Protein AF-A0A1M4PJQ4-F1 (afdb_monomer)

Secondary structure (DSSP, 8-state):
-EES-GGG-S-HHHHHHHHHHHSPTT----EE-PBPPPGGGHHHHHHHHHHH-TT---PBPHHHHHHT-

Radius of gyration: 13.05 Å; Cα contacts (8 Å, |Δi|>4): 64; chains: 1; bounding box: 26×23×34 Å

Mean predicted aligned error: 2.33 Å

Nearest PDB structures (foldseek):
  1vl5-assembly4_D  TM=9.283E-01  e=4.777E-03  Halalkalibacterium halodurans C-125
  1xxl-assembly2_B  TM=9.125E-01  e=9.619E-03  Bacillus subtilis
  7cem-assembly1_B  TM=3.242E-01  e=7.428E+00  Escherichia coli K-12

pLDDT: mean 96.29, std 2.0, range [84.38, 98.38]

Solvent-accessible surface area (backbone atoms only — not comparable to full-atom values): 4290 Å² total; per-residue (Å²): 118,53,65,76,52,71,36,49,46,90,55,54,67,62,52,52,50,51,56,58,71,72,46,56,94,93,57,82,88,48,80,46,66,68,67,37,63,60,81,95,44,34,74,59,50,45,53,53,47,29,73,77,37,80,65,54,63,47,59,52,37,72,67,59,58,61,72,72,112

Structure (mmCIF, N/CA/C/O backbone):
data_AF-A0A1M4PJQ4-F1
#
_entry.id   AF-A0A1M4PJQ4-F1
#
loop_
_atom_site.group_PDB
_atom_site.id
_atom_site.type_symbol
_atom_site.label_atom_id
_atom_site.label_alt_id
_atom_site.label_comp_id
_atom_site.label_asym_id
_atom_site.label_entity_id
_atom_site.label_seq_id
_atom_site.pdbx_PDB_ins_code
_atom_site.Cartn_x
_atom_site.Cartn_y
_atom_site.Cartn_z
_atom_site.occupancy
_atom_site.B_iso_or_equiv
_atom_site.auth_seq_id
_atom_site.auth_comp_id
_atom_site.auth_asym_id
_atom_site.auth_atom_id
_atom_site.pdbx_PDB_model_num
ATOM 1 N N . MET A 1 1 ? -2.672 -6.714 10.525 1.00 89.88 1 MET A N 1
ATOM 2 C CA . MET A 1 1 ? -1.348 -6.422 9.938 1.00 89.88 1 MET A CA 1
ATOM 3 C C . MET A 1 1 ? -1.255 -7.158 8.618 1.00 89.88 1 MET A C 1
ATOM 5 O O . MET A 1 1 ? -1.729 -8.285 8.556 1.00 89.88 1 MET A O 1
ATOM 9 N N . THR A 1 2 ? -0.662 -6.535 7.606 1.00 95.00 2 THR A N 1
ATOM 10 C CA . THR A 1 2 ? -0.278 -7.179 6.342 1.00 95.00 2 THR A CA 1
ATOM 11 C C . THR A 1 2 ? 1.199 -6.898 6.061 1.00 95.00 2 THR A C 1
ATOM 13 O O . THR A 1 2 ? 1.713 -5.855 6.478 1.00 95.00 2 THR A O 1
ATOM 16 N N . ARG A 1 3 ? 1.893 -7.850 5.433 1.00 97.44 3 ARG A N 1
ATOM 17 C CA . ARG A 1 3 ? 3.332 -7.787 5.159 1.00 97.44 3 ARG A CA 1
ATOM 18 C C . ARG A 1 3 ? 3.637 -8.448 3.815 1.00 97.44 3 ARG A C 1
ATOM 20 O O . ARG A 1 3 ? 3.297 -9.616 3.673 1.00 97.44 3 ARG A O 1
ATOM 27 N N . LEU A 1 4 ? 4.326 -7.731 2.921 1.00 96.62 4 LEU A N 1
ATOM 28 C CA . LEU A 1 4 ? 4.735 -8.185 1.582 1.00 96.62 4 LEU A CA 1
ATOM 29 C C . LEU A 1 4 ? 3.566 -8.807 0.804 1.00 96.62 4 LEU A C 1
ATOM 31 O O . LEU A 1 4 ? 3.628 -9.963 0.404 1.00 96.62 4 LEU A O 1
ATOM 35 N N . ALA A 1 5 ? 2.457 -8.075 0.703 1.00 96.38 5 ALA A N 1
ATOM 36 C CA . ALA A 1 5 ? 1.230 -8.611 0.106 1.00 96.38 5 ALA A CA 1
ATOM 37 C C . ALA A 1 5 ? 0.366 -7.558 -0.593 1.00 96.38 5 ALA A C 1
ATOM 39 O O . ALA A 1 5 ? -0.470 -7.902 -1.424 1.00 96.38 5 ALA A O 1
ATOM 40 N N . PHE A 1 6 ? 0.527 -6.280 -0.250 1.00 95.94 6 PHE A N 1
ATOM 41 C CA . PHE A 1 6 ? -0.246 -5.184 -0.822 1.00 95.94 6 PHE A CA 1
ATOM 42 C C . PHE A 1 6 ? 0.042 -5.016 -2.315 1.00 95.94 6 PHE A C 1
ATOM 44 O O . PHE A 1 6 ? -0.878 -4.701 -3.067 1.00 95.94 6 PHE A O 1
ATOM 51 N N . HIS A 1 7 ? 1.272 -5.305 -2.749 1.00 96.94 7 HIS A N 1
ATOM 52 C CA . HIS A 1 7 ? 1.658 -5.261 -4.160 1.00 96.94 7 HIS A CA 1
ATOM 53 C C . HIS A 1 7 ? 0.955 -6.301 -5.049 1.00 96.94 7 HIS A C 1
ATOM 55 O O . HIS A 1 7 ? 0.999 -6.180 -6.269 1.00 96.94 7 HIS A O 1
ATOM 61 N N . HIS A 1 8 ? 0.239 -7.274 -4.471 1.00 97.81 8 HIS A N 1
ATOM 62 C CA . HIS A 1 8 ? -0.605 -8.229 -5.203 1.00 97.81 8 HIS A CA 1
ATOM 63 C C . HIS A 1 8 ? -2.082 -7.808 -5.293 1.00 97.81 8 HIS A C 1
ATOM 65 O O . HIS A 1 8 ? -2.913 -8.508 -5.879 1.00 97.81 8 HIS A O 1
ATOM 71 N N . PHE A 1 9 ? -2.480 -6.701 -4.662 1.00 96.75 9 PHE A N 1
ATOM 72 C CA . PHE A 1 9 ? -3.891 -6.333 -4.587 1.00 96.75 9 PHE A CA 1
ATOM 73 C C . PHE A 1 9 ? -4.348 -5.603 -5.849 1.00 96.75 9 PHE A C 1
ATOM 75 O O . PHE A 1 9 ? -3.936 -4.487 -6.136 1.00 96.75 9 PHE A O 1
ATOM 82 N N . ILE A 1 10 ? -5.305 -6.201 -6.560 1.00 96.31 10 ILE A N 1
ATOM 83 C CA . ILE A 1 10 ? -5.872 -5.630 -7.794 1.00 96.31 10 ILE A CA 1
ATOM 84 C C . ILE A 1 10 ? -6.752 -4.398 -7.507 1.00 96.31 10 ILE A C 1
ATOM 86 O O . ILE A 1 10 ? -6.832 -3.478 -8.313 1.00 96.31 10 ILE A O 1
ATOM 90 N N . ARG A 1 11 ? -7.451 -4.377 -6.362 1.00 95.81 11 ARG A N 1
ATOM 91 C CA . ARG A 1 11 ? -8.337 -3.271 -5.944 1.00 95.81 11 ARG A CA 1
ATOM 92 C C . ARG A 1 11 ? -7.913 -2.744 -4.582 1.00 95.81 11 ARG A C 1
ATOM 94 O O . ARG A 1 11 ? -8.520 -3.095 -3.563 1.00 95.81 11 ARG A O 1
ATOM 101 N N . ILE A 1 12 ? -6.843 -1.957 -4.575 1.00 94.56 12 ILE A N 1
ATOM 102 C CA . ILE A 1 12 ? -6.185 -1.452 -3.367 1.00 94.56 12 ILE A CA 1
ATOM 103 C C . ILE A 1 12 ? -7.144 -0.615 -2.516 1.00 94.56 12 ILE A C 1
ATOM 105 O O . ILE A 1 12 ? -7.278 -0.889 -1.327 1.00 94.56 12 ILE A O 1
ATOM 109 N N . GLU A 1 13 ? -7.888 0.315 -3.112 1.00 95.19 13 GLU A N 1
ATOM 110 C CA . GLU A 1 13 ? -8.792 1.230 -2.402 1.00 95.19 13 GLU A CA 1
ATOM 111 C C . GLU A 1 13 ? -9.901 0.459 -1.681 1.00 95.19 13 GLU A C 1
ATOM 113 O O . GLU A 1 13 ? -10.178 0.677 -0.501 1.00 95.19 13 GLU A O 1
ATOM 118 N N . ARG A 1 14 ? -10.500 -0.524 -2.368 1.00 97.00 14 ARG A N 1
ATOM 119 C CA . ARG A 1 14 ? -11.522 -1.394 -1.772 1.00 97.00 14 ARG A CA 1
ATOM 120 C C . ARG A 1 14 ? -10.942 -2.253 -0.649 1.00 97.00 14 ARG A C 1
ATOM 122 O O . ARG A 1 14 ? -11.584 -2.418 0.383 1.00 97.00 14 ARG A O 1
ATOM 129 N N . SER A 1 15 ? -9.751 -2.813 -0.853 1.00 95.94 15 SER A N 1
ATOM 130 C CA . SER A 1 15 ? -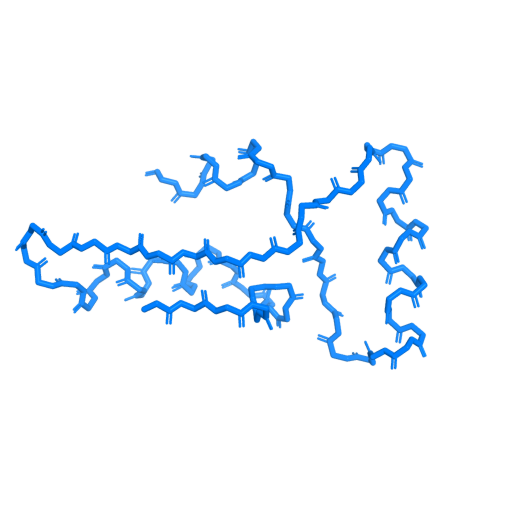9.098 -3.675 0.139 1.00 95.94 15 SER A CA 1
ATOM 131 C C . SER A 1 15 ? -8.721 -2.883 1.391 1.00 95.94 15 SER A C 1
ATOM 133 O O . SER A 1 15 ? -8.980 -3.333 2.504 1.00 95.94 15 SER A O 1
ATOM 135 N N . PHE A 1 16 ? -8.187 -1.674 1.213 1.00 96.38 16 PHE A N 1
ATOM 136 C CA . PHE A 1 16 ? -7.866 -0.750 2.295 1.00 96.38 16 PHE A CA 1
ATOM 137 C C . PHE A 1 16 ? -9.122 -0.321 3.068 1.00 96.38 16 PHE A C 1
ATOM 139 O O . PHE A 1 16 ? -9.137 -0.382 4.298 1.00 96.38 16 PHE A O 1
ATOM 146 N N . SER A 1 17 ? -10.212 0.010 2.365 1.00 96.62 17 SER A N 1
ATOM 147 C CA . SER A 1 17 ? -11.501 0.342 2.986 1.00 96.62 17 SER A CA 1
ATOM 148 C C . SER A 1 17 ? -12.046 -0.805 3.848 1.00 96.62 17 SER A C 1
ATOM 150 O O . SER A 1 17 ? -12.438 -0.585 4.994 1.00 96.62 17 SER A O 1
ATOM 152 N N . GLU A 1 18 ? -11.991 -2.049 3.358 1.00 97.62 18 GLU A N 1
ATOM 153 C CA . GLU A 1 18 ? -12.420 -3.218 4.135 1.00 97.62 18 GLU A CA 1
ATOM 154 C C . GLU A 1 18 ? -11.536 -3.467 5.361 1.00 97.62 18 GLU A C 1
ATOM 156 O O . GLU A 1 18 ? -12.055 -3.812 6.424 1.00 97.62 18 GLU A O 1
ATOM 161 N N . MET A 1 19 ? -10.220 -3.244 5.252 1.00 96.50 19 MET A N 1
ATOM 162 C CA . MET A 1 19 ? -9.321 -3.295 6.408 1.00 96.50 19 MET A CA 1
ATOM 163 C C . MET A 1 19 ? -9.719 -2.264 7.462 1.00 96.50 19 MET A C 1
ATOM 165 O O . MET A 1 19 ? -9.768 -2.608 8.639 1.00 96.50 19 MET A O 1
ATOM 169 N N . GLY A 1 20 ? -10.053 -1.037 7.051 1.00 96.12 20 GLY A N 1
ATOM 170 C CA . GLY A 1 20 ? -10.591 -0.006 7.938 1.00 96.12 20 GLY A CA 1
ATOM 171 C C . GLY A 1 20 ? -11.909 -0.423 8.597 1.00 96.12 20 GLY A C 1
ATOM 172 O O . GLY A 1 20 ? -12.052 -0.315 9.813 1.00 96.12 20 GLY A O 1
ATOM 173 N N . ARG A 1 21 ? -12.849 -0.973 7.817 1.00 97.69 21 ARG A N 1
ATOM 174 C CA . ARG A 1 21 ? -14.188 -1.381 8.278 1.00 97.69 21 ARG A CA 1
ATOM 175 C C . ARG A 1 21 ? -14.155 -2.432 9.392 1.00 97.69 21 A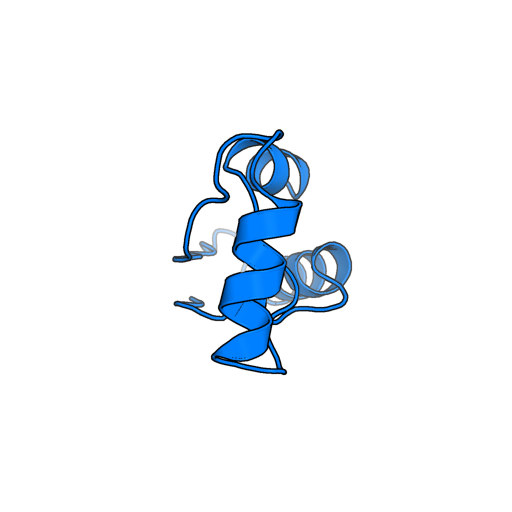RG A C 1
ATOM 177 O O . ARG A 1 21 ? -15.017 -2.416 10.267 1.00 97.69 21 ARG A O 1
ATOM 184 N N . VAL A 1 22 ? -13.206 -3.370 9.347 1.00 97.62 22 VAL A N 1
ATOM 185 C CA . VAL A 1 22 ? -13.112 -4.466 10.334 1.00 97.62 22 VAL A CA 1
ATOM 186 C C . VAL A 1 22 ? -12.287 -4.111 11.571 1.00 97.62 22 VAL A C 1
ATOM 188 O O . VAL A 1 22 ? -12.255 -4.891 12.528 1.00 97.62 22 VAL A O 1
ATOM 191 N N . LEU A 1 23 ? -11.611 -2.959 11.585 1.00 97.62 23 LEU A N 1
ATOM 192 C CA . LEU A 1 23 ? -10.910 -2.501 12.778 1.00 97.62 23 LEU A CA 1
ATOM 193 C C . LEU A 1 23 ? -11.909 -2.142 13.875 1.00 97.62 23 LEU A C 1
ATOM 195 O O . LEU A 1 23 ? -12.937 -1.507 13.651 1.00 97.62 23 LEU A O 1
ATOM 199 N N . LYS A 1 24 ? -11.564 -2.510 15.110 1.00 97.75 24 LYS A N 1
ATOM 200 C CA . LYS A 1 24 ? -12.249 -1.979 16.290 1.00 97.75 24 LYS A CA 1
ATOM 201 C C . LYS A 1 24 ? -12.008 -0.464 16.381 1.00 97.75 24 LYS A C 1
ATOM 203 O O . LYS A 1 24 ? -10.945 -0.009 15.947 1.00 97.75 24 LYS A O 1
ATOM 208 N N . PRO A 1 25 ? -12.910 0.310 17.011 1.00 97.19 25 PRO A N 1
ATOM 209 C CA . PRO A 1 25 ? -12.635 1.706 17.348 1.00 97.19 25 PRO A CA 1
ATOM 210 C C . PRO A 1 25 ? -11.288 1.849 18.078 1.00 97.19 25 PRO A C 1
ATOM 212 O O . PRO A 1 25 ? -11.012 1.108 19.022 1.00 97.19 25 PRO A O 1
ATOM 215 N N . GLY A 1 26 ? -10.428 2.758 17.607 1.00 96.62 26 GLY A N 1
ATOM 216 C CA . GLY A 1 26 ? -9.061 2.942 18.123 1.00 96.62 26 GLY A CA 1
ATOM 217 C C . GLY A 1 26 ? -8.039 1.878 17.685 1.00 96.62 26 GLY A C 1
ATOM 218 O O . GLY A 1 26 ? -6.887 1.914 18.121 1.00 96.62 26 GLY A O 1
ATOM 219 N N . GLY A 1 27 ? -8.434 0.926 16.836 1.00 97.19 27 GLY A N 1
ATOM 220 C CA . GLY A 1 27 ? -7.546 -0.073 16.251 1.00 97.19 27 GLY A CA 1
ATOM 221 C C . GLY A 1 27 ? -6.500 0.544 15.322 1.00 97.19 27 GLY A C 1
ATOM 222 O O . GLY A 1 27 ? -6.692 1.620 14.761 1.00 97.19 27 GLY A O 1
ATOM 223 N N . LYS A 1 28 ? -5.377 -0.158 15.148 1.00 96.56 28 LYS A N 1
ATOM 224 C CA . LYS A 1 28 ? -4.273 0.273 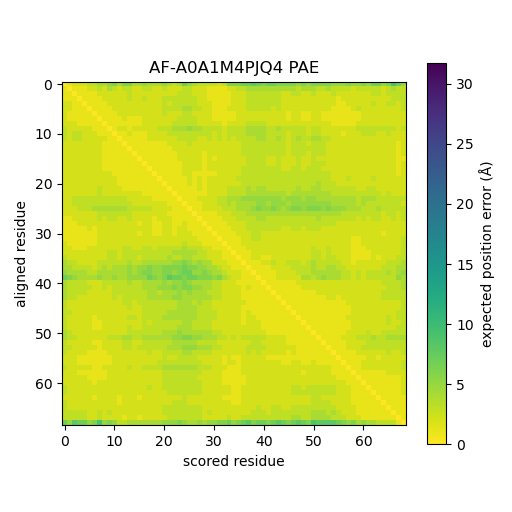14.282 1.00 96.56 28 LYS A CA 1
ATOM 225 C C . LYS A 1 28 ? -4.135 -0.669 13.094 1.00 96.56 28 LYS A C 1
ATOM 227 O O . LYS A 1 28 ? -4.024 -1.883 13.277 1.00 96.56 28 LYS A O 1
ATOM 232 N N . LEU A 1 29 ? -4.087 -0.104 11.891 1.00 95.38 29 LEU A N 1
ATOM 233 C CA . LEU A 1 29 ? -3.672 -0.817 10.688 1.00 95.38 29 LEU A CA 1
ATOM 234 C C . LEU A 1 29 ? -2.159 -0.674 10.514 1.00 95.38 29 LEU A C 1
ATOM 236 O O . LEU A 1 29 ? -1.626 0.426 10.610 1.00 95.38 29 LEU A O 1
ATOM 240 N N . VAL A 1 30 ? -1.476 -1.789 10.261 1.00 96.19 30 VAL A N 1
ATOM 241 C CA . VAL A 1 30 ? -0.040 -1.817 9.953 1.00 96.19 30 VAL A CA 1
ATOM 242 C C . VAL A 1 30 ? 0.141 -2.548 8.631 1.00 96.19 30 VAL A C 1
ATOM 244 O O . VAL A 1 30 ? -0.295 -3.701 8.507 1.00 96.19 30 VAL A O 1
ATOM 247 N N . ILE A 1 31 ? 0.766 -1.863 7.676 1.00 95.44 31 ILE A N 1
ATOM 248 C CA . ILE A 1 31 ? 1.109 -2.344 6.336 1.00 95.44 31 ILE A CA 1
ATOM 249 C C . ILE A 1 31 ? 2.627 -2.240 6.205 1.00 95.44 31 ILE A C 1
ATOM 251 O O . ILE A 1 31 ? 3.201 -1.199 6.517 1.00 95.44 31 ILE A O 1
ATOM 255 N N . ILE A 1 32 ? 3.266 -3.329 5.788 1.00 97.12 32 ILE A N 1
ATOM 256 C CA . ILE A 1 32 ? 4.698 -3.372 5.493 1.00 97.12 32 ILE A CA 1
ATOM 257 C C . ILE A 1 32 ? 4.839 -3.901 4.076 1.00 97.12 32 ILE A C 1
ATOM 259 O O .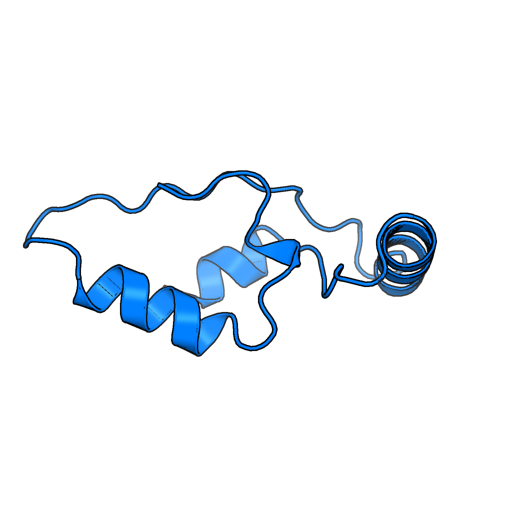 ILE A 1 32 ? 4.496 -5.054 3.827 1.00 97.12 32 ILE A O 1
ATOM 263 N N . ASP A 1 33 ? 5.332 -3.080 3.162 1.00 97.12 33 ASP A N 1
ATOM 264 C CA . ASP A 1 33 ? 5.541 -3.489 1.779 1.00 97.12 33 ASP A CA 1
ATOM 265 C C . ASP A 1 33 ? 6.731 -2.764 1.150 1.00 97.12 33 ASP A C 1
ATOM 267 O O . ASP A 1 33 ? 7.332 -1.892 1.785 1.00 97.12 33 ASP A O 1
ATOM 271 N N . MET A 1 34 ? 7.068 -3.153 -0.074 1.00 96.38 34 MET A N 1
ATOM 272 C CA . MET A 1 34 ? 8.064 -2.476 -0.889 1.00 96.38 34 MET A CA 1
ATOM 273 C C . MET A 1 34 ? 7.522 -1.119 -1.346 1.00 96.38 34 MET A C 1
ATOM 275 O O . MET A 1 34 ? 6.366 -0.997 -1.758 1.00 96.38 34 MET A O 1
ATOM 279 N N . GLU A 1 35 ? 8.356 -0.086 -1.239 1.00 96.19 35 GLU A N 1
ATOM 280 C CA . GLU A 1 35 ? 8.044 1.234 -1.780 1.00 96.19 35 GLU A CA 1
ATOM 281 C C . GLU A 1 35 ? 8.376 1.258 -3.271 1.00 96.19 35 GLU A C 1
ATOM 283 O O . GLU A 1 35 ? 9.412 0.737 -3.681 1.00 96.19 35 GLU A O 1
ATOM 288 N N . ALA A 1 36 ? 7.499 1.867 -4.069 1.00 97.06 36 ALA A N 1
ATOM 289 C CA . ALA A 1 36 ? 7.727 2.019 -5.499 1.00 97.06 36 ALA A CA 1
ATOM 290 C C . ALA A 1 36 ? 9.020 2.784 -5.805 1.00 97.06 36 ALA A C 1
ATOM 292 O O . ALA A 1 36 ? 9.358 3.769 -5.140 1.00 97.06 36 ALA A O 1
ATOM 293 N N . THR A 1 37 ? 9.686 2.382 -6.884 1.00 96.69 37 THR A N 1
ATOM 294 C CA . THR A 1 37 ? 10.765 3.158 -7.496 1.00 96.69 37 THR A CA 1
ATOM 295 C C . THR A 1 37 ? 10.301 4.540 -7.994 1.00 96.69 37 THR A C 1
ATOM 297 O O . THR A 1 37 ? 9.115 4.884 -8.003 1.00 96.69 37 THR A O 1
ATOM 300 N N . ALA A 1 38 ? 11.257 5.367 -8.424 1.00 94.56 38 ALA A N 1
ATOM 301 C CA . ALA A 1 38 ? 10.991 6.674 -9.015 1.00 94.56 38 ALA A CA 1
ATOM 302 C C . ALA A 1 38 ? 10.047 6.565 -10.225 1.00 94.56 38 ALA A C 1
ATOM 304 O O . ALA A 1 38 ? 10.129 5.613 -10.997 1.00 94.56 38 ALA A O 1
ATOM 305 N N . GLU A 1 39 ? 9.205 7.582 -10.438 1.00 93.19 39 GLU A N 1
ATOM 306 C CA . GLU A 1 39 ? 8.109 7.561 -11.423 1.00 93.19 39 GLU A CA 1
ATOM 307 C C . GLU A 1 39 ? 8.529 7.075 -12.822 1.00 93.19 39 GLU A C 1
ATOM 309 O O . GLU A 1 39 ? 7.868 6.226 -13.408 1.00 93.19 39 GLU A O 1
ATOM 314 N N . GLY A 1 40 ? 9.677 7.541 -13.328 1.00 95.94 40 GLY A N 1
ATOM 315 C CA . GLY A 1 40 ? 10.186 7.152 -14.650 1.00 95.94 40 GLY A CA 1
ATOM 316 C C . GLY A 1 40 ? 10.706 5.712 -14.760 1.00 95.94 40 GLY A C 1
ATOM 317 O O . GLY A 1 40 ? 11.033 5.275 -15.859 1.00 95.94 40 GLY A O 1
ATOM 318 N N . LEU A 1 41 ? 10.814 4.984 -13.647 1.00 97.38 41 LEU A N 1
ATOM 319 C CA . LEU A 1 41 ? 11.299 3.602 -13.586 1.00 97.38 41 LEU A CA 1
ATOM 320 C C . LEU A 1 41 ? 10.216 2.598 -13.171 1.00 97.38 41 LEU A C 1
ATOM 322 O O . LEU A 1 41 ? 10.460 1.398 -13.276 1.00 97.38 41 LEU A O 1
ATOM 326 N N . ARG A 1 42 ? 9.034 3.054 -12.736 1.00 95.88 42 ARG A N 1
ATOM 327 C CA . ARG A 1 42 ? 7.974 2.183 -12.196 1.00 95.88 42 ARG A CA 1
ATOM 328 C C . ARG A 1 42 ? 7.539 1.097 -13.162 1.00 95.88 42 ARG A C 1
ATOM 330 O O . ARG A 1 42 ? 7.543 -0.072 -12.807 1.00 95.88 42 ARG A O 1
ATOM 337 N N . GLU A 1 43 ? 7.241 1.469 -14.406 1.00 96.56 43 GLU A N 1
ATOM 338 C CA . GLU A 1 43 ? 6.805 0.500 -15.417 1.00 96.56 43 GLU A CA 1
ATOM 339 C C . GLU A 1 43 ? 7.879 -0.557 -15.711 1.00 96.56 43 GLU A C 1
ATOM 341 O O . GLU A 1 43 ? 7.558 -1.698 -16.039 1.00 96.56 43 GLU A O 1
ATOM 346 N N . ILE A 1 44 ? 9.162 -0.192 -15.611 1.00 97.81 44 ILE A N 1
ATOM 347 C CA . ILE A 1 44 ? 10.268 -1.134 -15.806 1.00 97.81 44 ILE A CA 1
ATOM 348 C C . ILE A 1 44 ? 10.380 -2.068 -14.599 1.00 97.81 44 ILE A C 1
ATOM 350 O O . ILE A 1 44 ? 10.512 -3.273 -14.798 1.00 97.81 44 ILE A O 1
ATOM 354 N N . GLU A 1 45 ? 10.306 -1.536 -13.376 1.00 97.56 45 GLU A N 1
ATOM 355 C CA . GLU A 1 45 ? 10.320 -2.332 -12.143 1.00 97.56 45 GLU A CA 1
ATOM 356 C C . GLU A 1 45 ? 9.152 -3.321 -12.110 1.00 97.56 45 GLU A C 1
ATOM 358 O O . GLU A 1 45 ? 9.390 -4.520 -12.005 1.00 97.56 45 GLU A O 1
ATOM 363 N N . ASP A 1 46 ? 7.916 -2.864 -12.326 1.00 97.00 46 ASP A N 1
ATOM 364 C CA . ASP A 1 46 ? 6.737 -3.735 -12.317 1.00 97.00 46 ASP A CA 1
ATOM 365 C C . ASP A 1 46 ? 6.844 -4.846 -13.371 1.00 97.00 46 ASP A C 1
ATOM 367 O O . ASP A 1 46 ? 6.489 -5.994 -13.111 1.00 97.00 46 ASP A O 1
ATOM 371 N N . ARG A 1 47 ? 7.393 -4.552 -14.559 1.00 97.94 47 ARG A N 1
ATOM 372 C CA . ARG A 1 47 ? 7.640 -5.583 -15.580 1.00 97.94 47 ARG A CA 1
ATOM 373 C C . ARG A 1 47 ? 8.658 -6.626 -15.129 1.00 97.94 47 ARG A C 1
ATOM 375 O O . ARG A 1 47 ? 8.476 -7.797 -15.449 1.00 97.94 47 ARG A O 1
ATOM 382 N N . ILE A 1 48 ? 9.725 -6.214 -14.446 1.00 98.06 48 ILE A N 1
ATOM 383 C CA . ILE A 1 48 ? 10.745 -7.130 -13.919 1.00 98.06 48 ILE A CA 1
ATOM 384 C C . ILE A 1 48 ? 10.146 -7.996 -12.805 1.00 98.06 48 ILE A C 1
ATOM 386 O O . ILE A 1 48 ? 10.321 -9.213 -12.834 1.00 98.06 48 ILE A O 1
ATOM 390 N N . GLU A 1 49 ? 9.397 -7.399 -11.878 1.00 98.06 49 GLU A N 1
ATOM 391 C CA . GLU A 1 49 ? 8.737 -8.120 -10.783 1.00 98.06 49 GLU A CA 1
ATOM 392 C C . GLU A 1 49 ? 7.710 -9.130 -11.318 1.00 98.06 49 GLU A C 1
ATOM 394 O O . GLU A 1 49 ? 7.741 -10.291 -10.924 1.00 98.06 49 GLU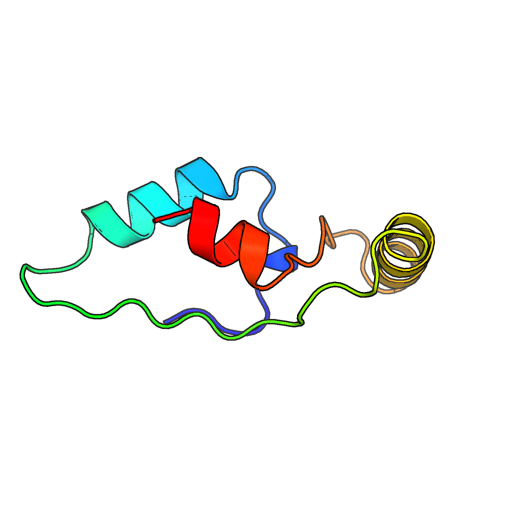 A O 1
ATOM 399 N N . ILE A 1 50 ? 6.894 -8.760 -12.315 1.00 98.25 50 ILE A N 1
ATOM 400 C CA . ILE A 1 50 ? 5.941 -9.680 -12.971 1.00 98.25 50 ILE A CA 1
ATOM 401 C C . ILE A 1 50 ? 6.645 -10.873 -13.634 1.00 98.25 50 ILE A C 1
ATOM 403 O O . ILE A 1 50 ? 6.102 -11.979 -13.670 1.00 98.25 50 ILE A O 1
ATOM 407 N N . MET A 1 51 ? 7.851 -10.678 -14.179 1.00 98.38 51 MET A N 1
ATOM 408 C CA . MET A 1 51 ? 8.632 -11.784 -14.745 1.00 98.38 51 MET A CA 1
ATOM 409 C C . MET A 1 51 ? 9.082 -12.785 -13.672 1.00 98.38 51 MET A C 1
ATOM 411 O O . MET A 1 51 ? 9.209 -13.971 -13.979 1.00 98.38 51 MET A O 1
ATOM 415 N N . GLY A 1 52 ? 9.339 -12.322 -12.445 1.00 97.44 52 GLY A N 1
ATOM 416 C CA . GLY A 1 52 ? 9.681 -13.171 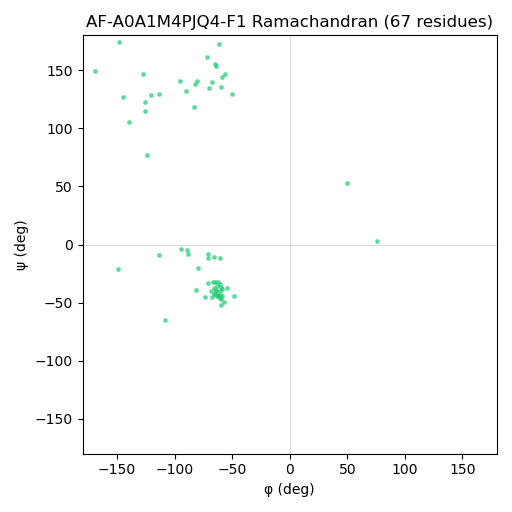-11.301 1.00 97.44 52 GLY A CA 1
ATOM 417 C C . GLY A 1 52 ? 8.456 -13.799 -10.632 1.00 97.44 52 GLY A C 1
ATOM 418 O O . GLY A 1 52 ? 8.488 -14.974 -10.268 1.00 97.44 52 GLY A O 1
ATOM 419 N N . ASP A 1 53 ? 7.374 -13.032 -10.520 1.00 97.94 53 ASP A N 1
ATOM 420 C CA . ASP A 1 53 ? 6.096 -13.428 -9.942 1.00 97.94 53 ASP A CA 1
ATOM 421 C C . ASP A 1 53 ? 4.923 -12.870 -10.774 1.00 97.94 53 ASP A C 1
ATOM 423 O O . ASP A 1 53 ? 4.573 -11.693 -10.655 1.00 97.94 53 ASP A O 1
ATOM 427 N N . PRO A 1 54 ? 4.234 -13.717 -11.565 1.00 97.81 54 PRO A N 1
ATOM 428 C CA . PRO A 1 54 ? 3.100 -13.296 -12.391 1.00 97.81 54 PRO A CA 1
ATOM 429 C C . PRO A 1 54 ? 1.908 -12.714 -11.619 1.00 97.81 54 PRO A C 1
ATOM 431 O O . PRO A 1 54 ? 0.982 -12.195 -12.241 1.00 97.81 54 PRO A O 1
ATOM 434 N N . SER A 1 55 ? 1.877 -12.852 -10.291 1.00 97.75 55 SER A N 1
ATOM 435 C CA . SER A 1 55 ? 0.831 -12.292 -9.437 1.00 97.75 55 SER A CA 1
ATOM 436 C C . SER A 1 55 ? 1.129 -10.872 -8.944 1.00 97.75 55 SER A C 1
ATOM 438 O O . SER A 1 55 ? 0.275 -10.274 -8.282 1.00 97.75 55 SER A O 1
ATOM 440 N N . HIS A 1 56 ? 2.307 -10.311 -9.242 1.00 98.25 56 HIS A N 1
ATOM 4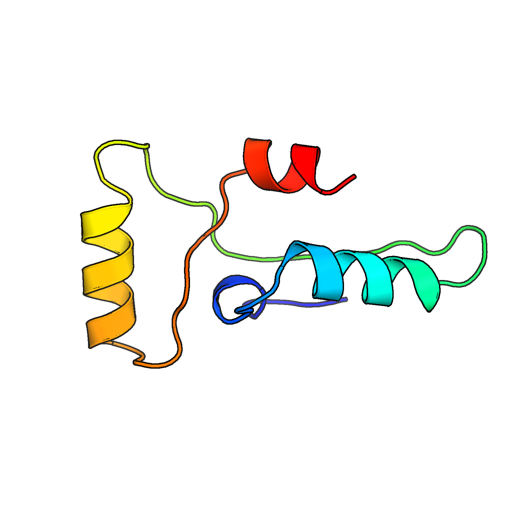41 C CA . HIS A 1 56 ? 2.620 -8.907 -8.963 1.00 98.25 56 HIS A CA 1
ATOM 442 C C . HIS A 1 56 ? 1.643 -7.975 -9.689 1.00 98.25 56 HIS A C 1
ATOM 444 O O . HIS A 1 56 ? 1.331 -8.174 -10.864 1.00 98.25 56 HIS A O 1
ATOM 450 N N . VAL A 1 57 ? 1.154 -6.951 -8.988 1.00 96.94 57 VAL A N 1
ATOM 451 C CA . VAL A 1 57 ? 0.287 -5.915 -9.565 1.00 96.94 57 VAL A CA 1
ATOM 452 C C . VAL A 1 57 ? 1.051 -4.606 -9.688 1.00 96.94 57 VAL A C 1
ATOM 454 O O . VAL A 1 57 ? 1.229 -4.125 -10.803 1.00 96.94 57 VAL A O 1
ATOM 457 N N . LYS A 1 58 ? 1.455 -4.016 -8.557 1.00 96.00 58 LYS A N 1
ATOM 458 C CA . LYS A 1 58 ? 2.283 -2.803 -8.507 1.00 96.00 58 LYS A CA 1
ATOM 459 C C . LYS A 1 58 ? 2.799 -2.528 -7.101 1.00 96.00 58 LYS A C 1
ATOM 461 O O . LYS A 1 58 ? 2.074 -2.743 -6.127 1.00 96.00 58 LYS A O 1
ATOM 466 N N . ASN A 1 59 ? 3.976 -1.925 -6.993 1.00 96.94 59 ASN A N 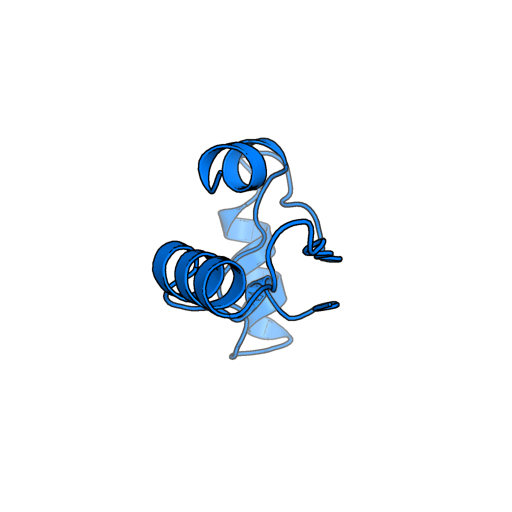1
ATOM 467 C CA . ASN A 1 59 ? 4.402 -1.282 -5.749 1.00 96.94 59 ASN A CA 1
ATOM 468 C C . ASN A 1 59 ? 3.765 0.115 -5.628 1.00 96.94 59 ASN A C 1
ATOM 470 O O . ASN A 1 59 ? 3.648 0.854 -6.607 1.00 96.94 59 ASN A O 1
ATOM 474 N N . LEU A 1 60 ? 3.345 0.497 -4.420 1.00 96.31 60 LEU A N 1
ATOM 475 C CA . LEU A 1 60 ? 2.830 1.841 -4.133 1.00 96.31 60 LEU A CA 1
ATOM 476 C C . LEU A 1 60 ? 3.958 2.718 -3.586 1.00 96.31 60 LEU A C 1
ATOM 478 O O . LEU A 1 60 ? 4.758 2.291 -2.754 1.00 96.31 60 LEU A O 1
ATOM 482 N N . SER A 1 61 ? 3.992 3.977 -4.004 1.00 96.06 61 SER A N 1
ATOM 483 C CA . SER A 1 61 ? 4.807 4.996 -3.343 1.00 96.06 61 SER A CA 1
ATOM 484 C C . SER A 1 61 ? 4.211 5.378 -1.992 1.00 96.06 61 SER A C 1
ATOM 486 O O . SER A 1 61 ? 3.008 5.231 -1.746 1.00 96.06 61 SER A O 1
ATOM 488 N N . LYS A 1 62 ? 5.026 5.984 -1.126 1.00 94.56 62 LYS A N 1
ATOM 489 C CA . LYS A 1 62 ? 4.533 6.561 0.128 1.00 94.56 62 LYS A CA 1
ATOM 490 C C . LYS A 1 62 ? 3.396 7.568 -0.078 1.00 94.56 62 LYS A C 1
ATOM 492 O O . LYS A 1 62 ? 2.470 7.600 0.729 1.00 94.56 62 LYS A O 1
ATOM 497 N N . GLN A 1 63 ? 3.443 8.376 -1.140 1.00 95.44 63 GLN A N 1
ATOM 498 C CA . GLN A 1 63 ? 2.400 9.368 -1.412 1.00 95.44 63 GLN A CA 1
ATOM 499 C C . GLN A 1 63 ? 1.070 8.709 -1.800 1.00 95.44 63 GLN A C 1
ATOM 501 O O . GLN A 1 63 ? 0.023 9.150 -1.334 1.00 95.44 63 GLN A O 1
ATOM 506 N N . GLU A 1 64 ? 1.102 7.635 -2.591 1.00 95.88 64 GLU A N 1
ATOM 507 C CA . GLU A 1 64 ? -0.106 6.865 -2.909 1.00 95.88 64 GLU A CA 1
ATOM 508 C C . GLU A 1 64 ? -0.694 6.210 -1.655 1.00 95.88 64 GLU A C 1
ATOM 510 O O . GLU A 1 64 ? -1.905 6.242 -1.473 1.00 95.88 64 GLU A O 1
ATOM 515 N N . PHE A 1 65 ? 0.137 5.696 -0.738 1.00 95.19 65 PHE A N 1
ATOM 516 C CA . PHE A 1 65 ? -0.357 5.207 0.556 1.00 95.19 65 PHE A CA 1
ATOM 517 C C . PHE A 1 65 ? -1.045 6.302 1.378 1.00 95.19 65 PHE A C 1
ATOM 519 O O . PHE A 1 65 ? -2.072 6.035 1.997 1.00 95.19 65 PHE A O 1
ATOM 526 N N . VAL A 1 66 ? -0.509 7.527 1.388 1.00 94.25 66 VAL A N 1
ATOM 527 C CA . VAL A 1 66 ? -1.144 8.669 2.072 1.00 94.25 66 VAL A CA 1
ATOM 528 C C . VAL A 1 66 ? -2.502 8.999 1.453 1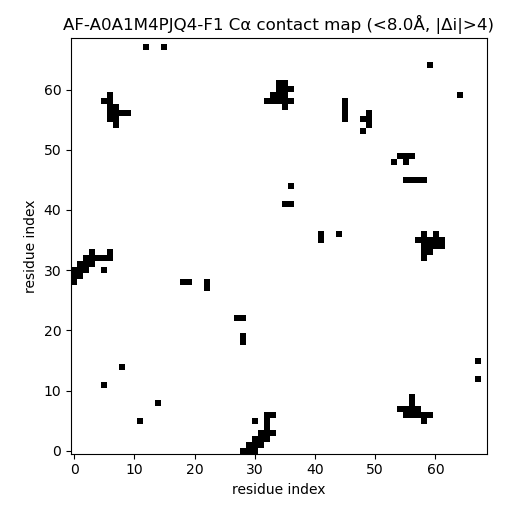.00 94.25 66 VAL A C 1
ATOM 530 O O . VAL A 1 66 ? -3.423 9.334 2.186 1.00 94.25 66 VAL A O 1
ATOM 533 N N . GLN A 1 67 ? -2.651 8.861 0.135 1.00 95.81 67 GLN A N 1
ATOM 534 C CA . GLN A 1 67 ? -3.912 9.111 -0.572 1.00 95.81 67 GLN A CA 1
ATOM 535 C C . GLN A 1 67 ? -4.998 8.052 -0.315 1.00 95.81 67 GLN A C 1
ATOM 537 O O . GLN A 1 67 ? -6.145 8.274 -0.693 1.00 95.81 67 GLN A O 1
ATOM 542 N N . LEU A 1 68 ? -4.665 6.913 0.307 1.00 93.62 68 LEU A N 1
ATOM 543 C CA . LEU A 1 68 ? -5.653 5.899 0.696 1.00 93.62 68 LEU A CA 1
ATOM 544 C C . LEU A 1 68 ? -6.404 6.246 1.992 1.00 93.62 68 LEU A C 1
ATOM 546 O O . LEU A 1 68 ? -7.461 5.660 2.235 1.00 93.62 68 LEU A O 1
ATOM 550 N N . PHE A 1 69 ? -5.852 7.138 2.822 1.00 84.38 69 PHE A N 1
ATOM 551 C CA . PHE A 1 69 ? -6.469 7.622 4.063 1.00 84.38 69 PHE A CA 1
ATOM 552 C C . PHE A 1 69 ? -7.456 8.761 3.798 1.00 84.38 69 PHE A C 1
ATOM 554 O O . PHE A 1 69 ? -8.494 8.776 4.499 1.00 84.38 69 PHE A O 1
#

Organism: NCBI:txid1288971

Sequence (69 aa):
MTRLAFHHFIRIERSFSEMGRVLKPGGKLVIIDMEATAEGLREIEDRIEIMGDPSHVKNLSKQEFVQLF

Foldseek 3Di:
DEEAPCQLDPCNLVVLVVVVVPADVVGDDDYHHDAADDPVCFVVVQVVVCVVPVSGRGHHHPVVVVVSD

InterPro domains:
  IPR013216 Methyltransferase type 11 [PF08241] (3-31)
  IPR029063 S-adenosyl-L-methionine-dependent methyltransferase superfamily [G3DSA:3.40.50.150] (1-69)
  IPR029063 S-adenosyl-L-methionine-dependent methyltransferase superfamily [SSF53335] (3-68)